Protein AF-A0A7C6PRS3-F1 (afdb_monomer_lite)

pLDDT: mean 72.46, std 15.86, range [36.41, 91.62]

Structure (mmCIF, N/CA/C/O backbone):
data_AF-A0A7C6PRS3-F1
#
_entry.id   AF-A0A7C6PRS3-F1
#
loop_
_atom_site.group_PDB
_atom_site.id
_atom_site.type_symbol
_atom_site.label_atom_id
_atom_site.label_alt_id
_atom_site.label_comp_id
_atom_site.label_asym_id
_atom_site.label_entity_id
_atom_site.label_seq_id
_atom_site.pdbx_PDB_ins_code
_atom_site.Cartn_x
_atom_site.Cartn_y
_atom_site.Cartn_z
_atom_site.occupancy
_atom_site.B_iso_or_equiv
_atom_site.auth_seq_id
_atom_site.auth_comp_id
_atom_site.auth_asym_id
_atom_site.auth_atom_id
_atom_site.pdbx_PDB_model_num
ATOM 1 N N . MET A 1 1 ? -28.295 3.907 22.579 1.00 55.19 1 MET A N 1
ATOM 2 C CA . MET A 1 1 ? -27.871 4.096 21.181 1.00 55.19 1 MET A CA 1
ATOM 3 C C . MET A 1 1 ? -28.814 5.101 20.542 1.00 55.19 1 MET A C 1
ATOM 5 O O . MET A 1 1 ? -30.011 4.837 20.468 1.00 55.19 1 MET A O 1
ATOM 9 N N . SER A 1 2 ? -28.322 6.296 20.231 1.00 81.12 2 SER A N 1
ATOM 10 C CA . SER A 1 2 ? -29.127 7.383 19.663 1.00 81.12 2 SER A CA 1
ATOM 11 C C . SER A 1 2 ? -29.205 7.266 18.136 1.00 81.12 2 SER A C 1
ATOM 13 O O . SER A 1 2 ? -28.305 6.729 17.497 1.00 81.12 2 SER A O 1
ATOM 15 N N . PHE A 1 3 ? -30.274 7.786 17.526 1.00 69.88 3 PHE A N 1
ATOM 16 C CA . PHE A 1 3 ? -30.467 7.785 16.065 1.00 69.88 3 PHE A CA 1
ATOM 17 C C . PHE A 1 3 ? -29.295 8.438 15.299 1.00 69.88 3 PHE A C 1
ATOM 19 O O . PHE A 1 3 ? -28.967 8.033 14.187 1.00 69.88 3 PHE A O 1
ATOM 26 N N . ILE A 1 4 ? -28.618 9.404 15.929 1.00 75.00 4 ILE A N 1
ATOM 27 C CA . ILE A 1 4 ? -27.443 10.090 15.379 1.00 75.00 4 ILE A CA 1
ATOM 28 C C . ILE A 1 4 ? -26.235 9.144 15.286 1.00 75.00 4 ILE A C 1
ATOM 30 O O . ILE A 1 4 ? -25.535 9.155 14.277 1.00 75.00 4 ILE A O 1
ATOM 34 N N . GLU A 1 5 ? -26.016 8.279 16.281 1.00 64.88 5 GLU A N 1
ATOM 35 C CA . GLU A 1 5 ? -24.917 7.297 16.256 1.00 64.88 5 GLU A CA 1
ATOM 36 C C . GLU A 1 5 ? -25.074 6.299 15.104 1.00 64.88 5 GLU A C 1
ATOM 38 O O . GLU A 1 5 ? -24.095 5.958 14.444 1.00 64.88 5 GLU A O 1
ATOM 43 N N . VAL A 1 6 ? -26.309 5.881 14.808 1.00 73.62 6 VAL A N 1
ATOM 44 C CA . VAL A 1 6 ? -26.599 4.950 13.705 1.00 73.62 6 VAL A CA 1
ATOM 45 C C . VAL A 1 6 ? -26.301 5.587 12.345 1.00 73.62 6 VAL A C 1
ATOM 47 O O . VAL A 1 6 ? -25.735 4.936 11.468 1.00 73.62 6 VAL A O 1
ATOM 50 N N . LEU A 1 7 ? -26.629 6.870 12.166 1.00 74.94 7 LEU A N 1
ATOM 51 C CA . LEU A 1 7 ? -26.345 7.592 10.923 1.00 74.94 7 LEU A CA 1
ATOM 52 C C . LEU A 1 7 ? -24.846 7.827 10.709 1.00 74.94 7 LEU A C 1
ATOM 54 O O . LEU A 1 7 ? -24.368 7.689 9.584 1.00 74.94 7 LEU A O 1
ATOM 58 N N . ILE A 1 8 ? -24.098 8.131 11.774 1.00 72.69 8 ILE A N 1
ATOM 59 C CA . ILE A 1 8 ? -22.637 8.272 11.700 1.00 72.69 8 ILE A CA 1
ATOM 60 C C . ILE A 1 8 ? -21.996 6.922 11.367 1.00 72.69 8 ILE A C 1
ATOM 62 O O . ILE A 1 8 ? -21.163 6.855 10.465 1.00 72.69 8 ILE A O 1
ATOM 66 N N . ALA A 1 9 ? -22.429 5.840 12.020 1.00 70.31 9 ALA A N 1
ATOM 67 C CA . ALA A 1 9 ? -21.940 4.496 11.728 1.00 70.31 9 ALA A CA 1
ATOM 68 C C . ALA A 1 9 ? -22.198 4.099 10.263 1.00 70.31 9 ALA A C 1
ATOM 70 O O . ALA A 1 9 ? -21.297 3.594 9.599 1.00 70.31 9 ALA A O 1
ATOM 71 N N . LEU A 1 10 ? -23.387 4.396 9.723 1.00 71.06 10 LEU A N 1
ATOM 72 C CA . LEU A 1 10 ? -23.722 4.139 8.317 1.00 71.06 10 LEU A CA 1
ATOM 73 C C . LEU A 1 10 ? -22.899 4.988 7.338 1.00 71.06 10 LEU A C 1
ATOM 75 O O . LEU A 1 10 ? -22.462 4.475 6.309 1.00 71.06 10 LEU A O 1
ATOM 79 N N . ALA A 1 11 ? -22.660 6.264 7.646 1.00 69.50 11 ALA A N 1
ATOM 80 C CA . ALA A 1 11 ? -21.845 7.139 6.805 1.00 69.50 11 ALA A CA 1
ATOM 81 C C . ALA A 1 11 ? -20.374 6.688 6.769 1.00 69.50 11 ALA A C 1
ATOM 83 O O . ALA A 1 11 ? -19.769 6.640 5.697 1.00 69.50 11 ALA A O 1
ATOM 84 N N . VAL A 1 12 ? -19.817 6.291 7.919 1.00 65.31 12 VAL A N 1
ATOM 85 C CA . VAL A 1 12 ? -18.459 5.733 8.016 1.00 65.31 12 VAL A CA 1
ATOM 86 C C . VAL A 1 12 ? -18.369 4.390 7.292 1.00 65.31 12 VAL A C 1
ATOM 88 O O . VAL A 1 12 ? -17.411 4.165 6.555 1.00 65.31 12 VAL A O 1
ATOM 91 N N . LEU A 1 13 ? -19.386 3.531 7.418 1.00 60.66 13 LEU A N 1
ATOM 92 C CA . LEU A 1 13 ? -19.459 2.268 6.683 1.00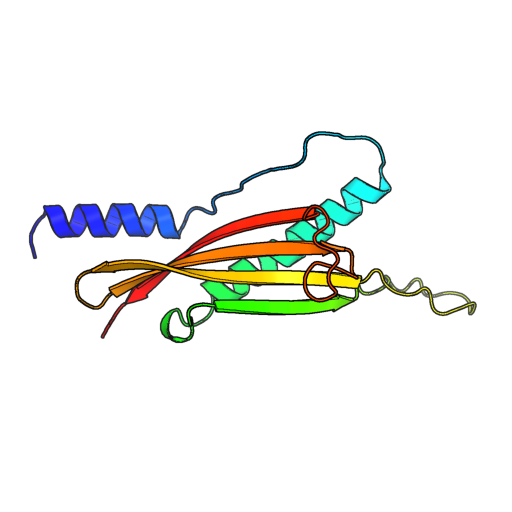 60.66 13 LEU A CA 1
ATOM 93 C C . LEU A 1 13 ? -19.460 2.506 5.163 1.00 60.66 13 LEU A C 1
ATOM 95 O O . LEU A 1 13 ? -18.708 1.860 4.437 1.00 60.66 13 LEU A O 1
ATOM 99 N N . ALA A 1 14 ? -20.237 3.476 4.671 1.00 62.00 14 ALA A N 1
ATOM 100 C CA . ALA A 1 14 ? -20.269 3.827 3.249 1.00 62.00 14 ALA A CA 1
ATOM 101 C C . ALA A 1 14 ? -18.916 4.371 2.733 1.00 62.00 14 ALA A C 1
ATOM 103 O O . ALA A 1 14 ? -18.498 4.058 1.612 1.00 62.00 14 ALA A O 1
ATOM 104 N N . LEU A 1 15 ? -18.201 5.136 3.565 1.00 60.66 15 LEU A N 1
ATOM 105 C CA . LEU A 1 15 ? -16.845 5.627 3.288 1.00 60.66 15 LEU A CA 1
ATOM 106 C C . LEU A 1 15 ? -15.782 4.517 3.326 1.00 60.66 15 LEU A C 1
ATOM 108 O O . LEU A 1 15 ? -14.855 4.545 2.521 1.00 60.66 15 LEU A O 1
ATOM 112 N N . ALA A 1 16 ? -15.927 3.518 4.198 1.00 57.00 16 ALA A N 1
ATOM 113 C CA . ALA A 1 16 ? -15.035 2.357 4.253 1.00 57.00 16 ALA A CA 1
ATOM 114 C C . ALA A 1 16 ? -15.163 1.460 3.011 1.00 57.00 16 ALA A C 1
ATOM 116 O O . ALA A 1 16 ? -14.182 0.880 2.542 1.00 57.00 16 ALA A O 1
ATOM 117 N N . VAL A 1 17 ? -16.363 1.376 2.431 1.00 54.56 17 VAL A N 1
ATOM 118 C CA . VAL A 1 17 ? -16.611 0.532 1.254 1.00 54.56 17 VAL A CA 1
ATOM 119 C C . VAL A 1 17 ? -16.063 1.166 -0.028 1.00 54.56 17 VAL A C 1
ATOM 121 O O . VAL A 1 17 ? -15.576 0.439 -0.901 1.00 54.56 17 VAL A O 1
ATOM 124 N N . THR A 1 18 ? -16.040 2.497 -0.135 1.00 52.31 18 THR A N 1
ATOM 125 C CA . THR A 1 18 ? -15.667 3.192 -1.377 1.00 52.31 18 THR A CA 1
ATOM 126 C C . THR A 1 18 ? -14.154 3.449 -1.452 1.00 52.31 18 THR A C 1
ATOM 128 O O . THR A 1 18 ? -13.635 4.233 -0.658 1.00 52.31 18 THR A O 1
ATOM 131 N N . PRO A 1 19 ? -13.404 2.833 -2.389 1.00 54.00 19 PRO A N 1
ATOM 132 C CA . PRO A 1 19 ? -11.988 3.145 -2.556 1.00 54.00 19 PRO A CA 1
ATOM 133 C C . PRO A 1 19 ? -11.816 4.585 -3.060 1.00 54.00 19 PRO A C 1
ATOM 135 O O . PRO A 1 19 ? -12.405 4.982 -4.068 1.00 54.00 19 PRO A O 1
ATOM 138 N N . LEU A 1 20 ? -10.973 5.366 -2.383 1.00 56.47 20 LEU A N 1
ATOM 139 C CA . LEU A 1 20 ? -10.536 6.677 -2.861 1.00 56.47 20 LEU A CA 1
ATOM 140 C C . LEU A 1 20 ? -9.465 6.453 -3.930 1.00 56.47 20 LEU A C 1
ATOM 142 O O . LEU A 1 20 ? -8.279 6.282 -3.638 1.00 56.47 20 LEU A O 1
ATOM 146 N N . ILE A 1 21 ? -9.895 6.427 -5.191 1.00 51.22 21 ILE A N 1
ATOM 147 C CA . ILE A 1 21 ? -8.990 6.353 -6.340 1.00 51.22 21 ILE A CA 1
ATOM 148 C C . ILE A 1 21 ? -8.446 7.761 -6.601 1.00 51.22 21 ILE A C 1
ATOM 150 O O . ILE A 1 21 ? -9.034 8.554 -7.334 1.00 51.22 21 ILE A O 1
ATOM 154 N N . GLY A 1 22 ? -7.311 8.085 -5.983 1.00 48.66 22 GLY A N 1
ATOM 155 C CA . GLY A 1 22 ? -6.510 9.249 -6.349 1.00 48.66 22 GLY A CA 1
ATOM 156 C C . GLY A 1 22 ? -5.708 8.945 -7.610 1.00 48.66 22 GLY A C 1
ATOM 157 O O . GLY A 1 22 ? -4.572 8.490 -7.523 1.00 48.66 22 GLY A O 1
ATOM 158 N N . LEU A 1 23 ? -6.296 9.160 -8.788 1.00 46.91 23 LEU A N 1
ATOM 159 C CA . LEU A 1 23 ? -5.607 8.971 -10.065 1.00 46.91 23 LEU A CA 1
ATOM 160 C C . LEU A 1 23 ? -4.623 10.131 -10.292 1.00 46.91 23 LEU A C 1
ATOM 162 O O . LEU A 1 23 ? -4.954 11.122 -10.936 1.00 46.91 23 LEU A O 1
ATOM 166 N N . VAL A 1 24 ? -3.418 10.041 -9.726 1.00 48.75 24 VAL A N 1
ATOM 167 C CA . VAL A 1 24 ? -2.322 10.958 -10.064 1.00 48.75 24 VAL A CA 1
ATOM 168 C C . VAL A 1 24 ? -1.511 10.327 -11.187 1.00 48.75 24 VAL A C 1
ATOM 170 O O . VAL A 1 24 ? -0.887 9.287 -11.015 1.00 48.75 24 VAL A O 1
ATOM 173 N N . GLY A 1 25 ? -1.569 10.957 -12.357 1.00 40.09 25 GLY A N 1
ATOM 174 C CA . GLY A 1 25 ? -0.829 10.546 -13.543 1.00 40.09 25 GLY A CA 1
ATOM 175 C C . GLY A 1 25 ? -1.035 11.529 -14.689 1.00 40.09 25 GLY A C 1
ATOM 176 O O . GLY A 1 25 ? -1.626 11.187 -15.711 1.00 40.09 25 GLY A O 1
ATOM 177 N N . SER A 1 26 ? -0.585 12.776 -14.526 1.00 43.97 26 SER A N 1
ATOM 178 C CA . SER A 1 26 ? -0.506 13.722 -15.642 1.00 43.97 26 SER A CA 1
ATOM 179 C C . SER A 1 26 ? 0.677 13.360 -16.545 1.00 43.97 26 SER A C 1
ATOM 181 O O . SER A 1 26 ? 1.826 13.532 -16.148 1.00 43.97 26 SER A O 1
ATOM 183 N N . GLY A 1 27 ? 0.404 12.906 -17.772 1.00 40.06 27 GLY A N 1
ATOM 184 C CA . GLY A 1 27 ? 1.401 12.859 -18.850 1.00 40.06 27 GLY A CA 1
ATOM 185 C C . GLY A 1 27 ? 1.511 11.513 -19.564 1.00 40.06 27 GLY A C 1
ATOM 186 O O . GLY A 1 27 ? 2.404 10.716 -19.293 1.00 40.06 27 GLY A O 1
ATOM 187 N N . VAL A 1 28 ? 0.621 11.276 -20.529 1.00 44.84 28 VAL A N 1
ATOM 188 C CA . VAL A 1 28 ? 0.645 10.103 -21.415 1.00 44.84 28 VAL A CA 1
ATOM 189 C C . VAL A 1 28 ? 1.666 10.317 -22.536 1.00 44.84 28 VAL A C 1
ATOM 191 O O . VAL A 1 28 ? 1.503 11.237 -23.337 1.00 44.84 28 VAL A O 1
ATOM 194 N N . ARG A 1 29 ? 2.683 9.447 -22.629 1.00 45.41 29 ARG A N 1
ATOM 195 C CA . ARG A 1 29 ? 3.396 9.112 -23.881 1.00 45.41 29 ARG A CA 1
ATOM 196 C C . ARG A 1 29 ? 4.248 7.839 -23.702 1.00 45.41 29 ARG A C 1
ATOM 198 O O . ARG A 1 29 ? 5.364 7.900 -23.199 1.00 45.41 29 ARG A O 1
ATOM 205 N N . GLY A 1 30 ? 3.712 6.686 -24.122 1.00 49.34 30 GLY A N 1
ATOM 206 C CA . GLY A 1 30 ? 4.457 5.425 -24.290 1.00 49.34 30 GLY A CA 1
ATOM 207 C C . GLY A 1 30 ? 3.670 4.171 -23.885 1.00 49.34 30 GLY A C 1
ATOM 208 O O . GLY A 1 30 ? 3.306 4.031 -22.721 1.00 49.34 30 GLY A O 1
ATOM 209 N N . ALA A 1 31 ? 3.450 3.241 -24.824 1.00 53.59 31 ALA A N 1
ATOM 210 C CA . ALA A 1 31 ? 2.691 1.998 -24.605 1.00 53.59 31 ALA A CA 1
ATOM 211 C C . ALA A 1 31 ? 3.245 1.138 -23.448 1.00 53.59 31 ALA A C 1
ATOM 213 O O . ALA A 1 31 ? 2.479 0.631 -22.638 1.00 53.59 31 ALA A O 1
ATOM 214 N N . GLY A 1 32 ? 4.572 1.083 -23.275 1.00 59.69 32 GLY A N 1
ATOM 215 C CA . GLY A 1 32 ? 5.195 0.324 -22.182 1.00 59.69 32 GLY A CA 1
ATOM 216 C C . GLY A 1 32 ? 4.939 0.879 -20.773 1.00 59.69 32 GLY A C 1
ATOM 217 O O . GLY A 1 32 ? 5.011 0.127 -19.806 1.00 59.69 32 GLY A O 1
ATOM 218 N N . ARG A 1 33 ? 4.606 2.173 -20.629 1.00 66.19 33 ARG A N 1
ATOM 219 C CA . ARG A 1 33 ? 4.244 2.757 -19.323 1.00 66.19 33 ARG A CA 1
ATOM 220 C C . ARG A 1 33 ? 2.784 2.474 -18.970 1.00 66.19 33 ARG A C 1
ATOM 222 O O . ARG A 1 33 ? 2.472 2.377 -17.792 1.00 66.19 33 ARG A O 1
ATOM 229 N N . ALA A 1 34 ? 1.907 2.308 -19.963 1.00 69.38 34 ALA A N 1
ATOM 230 C CA . ALA A 1 34 ? 0.510 1.949 -19.724 1.00 69.38 34 ALA A CA 1
ATOM 231 C C . ALA A 1 34 ? 0.389 0.532 -19.139 1.00 69.38 34 ALA A C 1
ATOM 233 O O . ALA A 1 34 ? -0.265 0.363 -18.114 1.00 69.38 34 ALA A O 1
ATOM 234 N N . ASP A 1 35 ? 1.100 -0.446 -19.712 1.00 75.06 35 ASP A N 1
ATOM 235 C CA . ASP A 1 35 ? 1.129 -1.827 -19.199 1.00 75.06 35 ASP A CA 1
ATOM 236 C C . ASP A 1 35 ? 1.722 -1.914 -17.790 1.00 75.06 35 ASP A C 1
ATOM 238 O O . ASP A 1 35 ? 1.301 -2.709 -16.952 1.00 75.06 35 ASP A O 1
ATOM 242 N N . GLU A 1 36 ? 2.722 -1.083 -17.518 1.00 76.88 36 GLU A N 1
ATOM 243 C CA . GLU A 1 36 ? 3.355 -1.016 -16.213 1.00 76.88 36 GLU A CA 1
ATOM 244 C C . GLU A 1 36 ? 2.463 -0.365 -15.153 1.00 76.88 36 GLU A C 1
ATOM 246 O O . GLU A 1 36 ? 2.397 -0.857 -14.029 1.00 76.88 36 GLU A O 1
ATOM 251 N N . VAL A 1 37 ? 1.763 0.718 -15.501 1.00 81.31 37 VAL A N 1
ATOM 252 C CA . VAL A 1 37 ? 0.785 1.351 -14.608 1.00 81.31 37 VAL A CA 1
ATOM 253 C C . VAL A 1 37 ? -0.396 0.413 -14.365 1.00 81.31 37 VAL A C 1
ATOM 255 O O . VAL A 1 37 ? -0.865 0.338 -13.233 1.00 81.31 37 VAL A O 1
ATOM 258 N N . ALA A 1 38 ? -0.841 -0.344 -15.373 1.00 82.00 38 ALA A N 1
ATOM 259 C CA . ALA A 1 38 ? -1.877 -1.362 -15.207 1.00 82.00 38 ALA A CA 1
ATOM 260 C C . ALA A 1 38 ? -1.438 -2.440 -14.204 1.00 82.00 38 ALA A C 1
ATOM 262 O O . ALA A 1 38 ? -2.116 -2.650 -13.203 1.00 82.00 38 ALA A O 1
ATOM 263 N N . TYR A 1 39 ? -0.245 -3.014 -14.385 1.00 83.44 39 TYR A N 1
ATOM 264 C CA . TYR A 1 39 ? 0.299 -3.999 -13.447 1.00 83.44 39 TYR A CA 1
ATOM 265 C C . TYR A 1 39 ? 0.485 -3.430 -12.028 1.00 83.44 39 TYR A C 1
ATOM 267 O O . TYR A 1 39 ? 0.135 -4.075 -11.044 1.00 83.44 39 TYR A O 1
ATOM 275 N N . ALA A 1 40 ? 0.996 -2.201 -11.902 1.00 85.19 40 ALA A N 1
ATOM 276 C CA . ALA A 1 40 ? 1.120 -1.524 -10.611 1.00 85.19 40 ALA A CA 1
ATOM 277 C C . ALA A 1 40 ? -0.248 -1.243 -9.962 1.00 85.19 40 ALA A C 1
ATOM 279 O O . ALA A 1 40 ? -0.366 -1.277 -8.738 1.00 85.19 40 ALA A O 1
ATOM 280 N N . THR A 1 41 ? -1.282 -0.988 -10.769 1.00 86.31 41 THR A N 1
ATOM 281 C CA . THR A 1 41 ? -2.660 -0.802 -10.296 1.00 86.31 41 THR A CA 1
ATOM 282 C C . THR A 1 41 ? -3.230 -2.109 -9.769 1.00 86.31 41 THR A C 1
ATOM 284 O O . THR A 1 41 ? -3.826 -2.109 -8.694 1.00 86.31 41 THR A O 1
ATOM 287 N N . ASP A 1 42 ? -3.017 -3.211 -10.486 1.00 87.06 42 ASP A N 1
ATOM 288 C CA . ASP A 1 42 ? -3.472 -4.537 -10.069 1.00 87.06 42 ASP A CA 1
ATOM 289 C C . ASP A 1 42 ? -2.789 -4.967 -8.765 1.00 87.06 42 ASP A C 1
ATOM 291 O O . ASP A 1 42 ? -3.476 -5.371 -7.832 1.00 87.06 42 ASP A O 1
ATOM 295 N N . LEU A 1 43 ? -1.473 -4.746 -8.632 1.00 86.62 43 LEU A N 1
ATOM 296 C CA . LEU A 1 43 ? -0.751 -4.968 -7.372 1.00 86.62 43 LEU A CA 1
ATOM 297 C C . LEU A 1 43 ? -1.312 -4.130 -6.216 1.00 86.62 43 LEU A C 1
ATOM 299 O O . LEU A 1 43 ? -1.500 -4.632 -5.110 1.00 86.62 43 LEU A O 1
ATOM 303 N N . ALA A 1 44 ? -1.578 -2.842 -6.452 1.00 85.38 44 ALA A N 1
ATOM 304 C CA . ALA A 1 44 ? -2.126 -1.968 -5.419 1.00 85.38 44 ALA A CA 1
ATOM 305 C C . ALA A 1 44 ? -3.547 -2.388 -5.001 1.00 85.38 44 ALA A C 1
ATOM 307 O O . ALA A 1 44 ? -3.900 -2.272 -3.826 1.00 85.38 44 ALA A O 1
ATOM 308 N N . ARG A 1 45 ? -4.359 -2.881 -5.945 1.00 86.00 45 ARG A N 1
ATOM 309 C CA . ARG A 1 45 ? -5.688 -3.437 -5.659 1.00 86.00 45 ARG A CA 1
ATOM 310 C C . ARG A 1 45 ? -5.603 -4.733 -4.874 1.00 86.00 45 ARG A C 1
ATOM 312 O O . ARG A 1 45 ? -6.308 -4.842 -3.881 1.00 86.00 45 ARG A O 1
ATOM 319 N N . GLU A 1 46 ? -4.731 -5.655 -5.269 1.00 86.88 46 GLU A N 1
ATOM 320 C CA . GLU A 1 46 ? -4.527 -6.926 -4.567 1.00 86.88 46 GLU A CA 1
ATOM 321 C C . GLU A 1 46 ? -4.147 -6.692 -3.098 1.00 86.88 46 GLU A C 1
ATOM 323 O O . GLU A 1 46 ? -4.713 -7.312 -2.204 1.00 86.88 46 GLU A O 1
ATOM 328 N N . GLU A 1 47 ? -3.257 -5.734 -2.824 1.00 86.62 47 GLU A N 1
ATOM 329 C CA . GLU A 1 47 ? -2.904 -5.343 -1.452 1.00 86.62 47 GLU A CA 1
ATOM 330 C C . GLU A 1 47 ? -4.100 -4.780 -0.680 1.00 86.62 47 GLU A C 1
ATOM 332 O O . GLU A 1 47 ? -4.325 -5.145 0.473 1.00 86.62 47 GLU A O 1
ATOM 337 N N . ILE A 1 48 ? -4.896 -3.907 -1.305 1.00 84.12 48 ILE A N 1
ATOM 338 C CA . ILE A 1 48 ? -6.106 -3.357 -0.680 1.00 84.12 48 ILE A CA 1
ATOM 339 C C . ILE A 1 48 ? -7.134 -4.457 -0.405 1.00 84.12 48 ILE A C 1
ATOM 341 O O . ILE A 1 48 ? -7.748 -4.462 0.660 1.00 84.12 48 ILE A O 1
ATOM 345 N N . GLU A 1 49 ? -7.328 -5.386 -1.336 1.00 85.00 49 GLU A N 1
ATOM 346 C CA . GLU A 1 49 ? -8.242 -6.515 -1.179 1.00 85.00 49 GLU A CA 1
ATOM 347 C C . GLU A 1 49 ? -7.761 -7.473 -0.091 1.00 85.00 49 GLU A C 1
ATOM 349 O O . GLU A 1 49 ? -8.560 -7.878 0.751 1.00 85.00 49 GLU A O 1
ATOM 354 N N . ALA A 1 50 ? -6.463 -7.774 -0.031 1.00 83.25 50 ALA A N 1
ATOM 355 C CA . ALA A 1 50 ? -5.875 -8.576 1.037 1.00 83.25 50 ALA A CA 1
ATOM 356 C C . ALA A 1 50 ? -6.087 -7.928 2.413 1.00 83.25 50 ALA A C 1
ATOM 358 O O . ALA A 1 50 ? -6.399 -8.618 3.380 1.00 83.25 50 ALA A O 1
ATOM 359 N N . ILE A 1 51 ? -5.981 -6.601 2.496 1.00 82.06 51 ILE A N 1
ATOM 360 C CA . ILE A 1 51 ? -6.236 -5.844 3.725 1.00 82.06 51 ILE A CA 1
ATOM 361 C C . ILE A 1 51 ? -7.725 -5.846 4.087 1.00 82.06 51 ILE A C 1
ATOM 363 O O . ILE A 1 51 ? -8.062 -6.015 5.255 1.00 82.06 51 ILE A O 1
ATOM 367 N N . ARG A 1 52 ? -8.619 -5.691 3.103 1.00 76.31 52 ARG A N 1
ATOM 368 C CA . ARG A 1 52 ? -10.076 -5.754 3.316 1.00 76.31 52 ARG A CA 1
ATOM 369 C C . ARG A 1 52 ? -10.549 -7.144 3.741 1.00 76.31 52 ARG A C 1
ATOM 371 O O . ARG A 1 52 ? -11.478 -7.240 4.534 1.00 76.31 52 ARG A O 1
ATOM 378 N N . ASN A 1 53 ? -9.933 -8.192 3.201 1.00 79.00 53 ASN A N 1
ATOM 379 C CA . ASN A 1 53 ? -10.242 -9.584 3.526 1.00 79.00 53 ASN A CA 1
ATOM 380 C C . ASN A 1 53 ? -9.531 -10.064 4.804 1.00 79.00 53 ASN A C 1
ATOM 382 O O . ASN A 1 53 ? -9.905 -11.095 5.362 1.00 79.00 53 ASN A O 1
ATOM 386 N N . GLY A 1 54 ? -8.498 -9.346 5.252 1.00 74.75 54 GLY A N 1
ATOM 387 C CA . GLY A 1 54 ? -7.817 -9.583 6.520 1.00 74.75 54 GLY A CA 1
ATOM 388 C C . GLY A 1 54 ? -8.646 -9.129 7.721 1.00 74.75 54 GLY A C 1
ATOM 389 O O . GLY A 1 54 ? -9.654 -8.432 7.590 1.00 74.75 54 GLY A O 1
ATOM 390 N N . ARG A 1 55 ? -8.217 -9.511 8.928 1.00 66.19 55 ARG A N 1
ATOM 391 C CA . ARG A 1 55 ? -8.815 -8.972 10.152 1.00 66.19 55 ARG A CA 1
ATOM 392 C C . ARG A 1 55 ? -8.301 -7.556 10.364 1.00 66.19 55 ARG A C 1
ATOM 394 O O . ARG A 1 55 ? -7.100 -7.337 10.458 1.00 66.19 55 ARG A O 1
ATOM 401 N N . ALA A 1 56 ? -9.215 -6.597 10.474 1.00 64.19 56 ALA A N 1
ATOM 402 C CA . ALA A 1 56 ? -8.865 -5.202 10.736 1.00 64.19 56 ALA A CA 1
ATOM 403 C C . ALA A 1 56 ? -8.138 -5.011 12.085 1.00 64.19 56 ALA A C 1
ATOM 405 O O . ALA A 1 56 ? -7.398 -4.049 12.248 1.00 64.19 56 ALA A O 1
ATOM 406 N N . GLU A 1 57 ? -8.317 -5.945 13.024 1.00 61.56 57 GLU A N 1
ATOM 407 C CA . GLU A 1 57 ? -7.609 -6.023 14.311 1.00 61.56 57 GLU A CA 1
ATOM 408 C C . GLU A 1 57 ? -6.101 -6.291 14.158 1.00 61.56 57 GLU A C 1
ATOM 410 O O . GLU A 1 57 ? -5.323 -5.917 15.031 1.00 61.56 57 GLU A O 1
ATOM 415 N N . ASP A 1 58 ? -5.676 -6.886 13.037 1.00 71.94 58 ASP A N 1
ATOM 416 C CA . ASP A 1 58 ? -4.263 -7.153 12.744 1.00 71.94 58 ASP A CA 1
ATOM 417 C C . ASP A 1 58 ? -3.553 -5.920 12.144 1.00 71.94 58 ASP A C 1
ATOM 419 O O . ASP A 1 58 ? -2.353 -5.959 11.850 1.00 71.94 58 ASP A O 1
ATOM 423 N N . LEU A 1 59 ? -4.282 -4.816 11.922 1.00 78.62 59 LEU A N 1
ATOM 424 C CA . LEU A 1 59 ? -3.700 -3.568 11.443 1.00 78.62 59 LEU A CA 1
ATOM 425 C C . LEU A 1 59 ? -2.970 -2.853 12.579 1.00 78.62 59 LEU A C 1
ATOM 427 O O . LEU A 1 59 ? -3.550 -2.505 13.603 1.00 78.62 59 LEU A O 1
ATOM 431 N N . ALA A 1 60 ? -1.689 -2.584 12.346 1.00 81.19 60 ALA A N 1
ATOM 432 C CA . ALA A 1 60 ? -0.859 -1.745 13.195 1.00 81.19 60 ALA A CA 1
ATOM 433 C C . ALA A 1 60 ? -0.444 -0.487 12.431 1.00 81.19 60 ALA A C 1
ATOM 435 O O . ALA A 1 60 ? -0.192 -0.538 11.222 1.00 81.19 60 ALA A O 1
ATOM 436 N N . GLU A 1 61 ? -0.350 0.632 13.146 1.00 85.94 61 GLU A N 1
ATOM 437 C CA . GLU A 1 61 ? 0.178 1.873 12.591 1.00 85.94 61 GLU A CA 1
ATOM 438 C C . GLU A 1 61 ? 1.627 1.688 12.125 1.00 85.94 61 GLU A C 1
ATOM 440 O O . GLU A 1 61 ? 2.454 1.084 12.813 1.00 85.94 61 GLU A O 1
ATOM 445 N N . GLY A 1 62 ? 1.938 2.222 10.944 1.00 88.44 62 GLY A N 1
ATOM 446 C CA . GLY A 1 62 ? 3.291 2.218 10.406 1.00 88.44 62 GLY A CA 1
ATOM 447 C C . GLY A 1 62 ? 3.358 1.995 8.902 1.00 88.44 62 GLY A C 1
ATOM 448 O O . GLY A 1 62 ? 2.352 1.957 8.190 1.00 88.44 62 GLY A O 1
ATOM 449 N N . THR A 1 63 ? 4.591 1.840 8.425 1.00 87.69 63 THR A N 1
ATOM 450 C CA . THR A 1 63 ? 4.897 1.643 7.009 1.00 87.69 63 THR A CA 1
ATOM 451 C C . THR A 1 63 ? 5.499 0.263 6.793 1.00 87.69 63 THR A C 1
ATOM 453 O O . THR A 1 63 ? 6.504 -0.092 7.408 1.00 87.69 63 THR A O 1
ATOM 456 N N . VAL A 1 64 ? 4.902 -0.513 5.891 1.00 88.88 64 VAL A N 1
ATOM 457 C CA . VAL A 1 64 ? 5.395 -1.825 5.467 1.00 88.88 64 VAL A CA 1
ATOM 458 C C . VAL A 1 64 ? 5.807 -1.745 4.006 1.00 88.88 64 VAL A C 1
ATOM 460 O O . VAL A 1 64 ? 5.009 -1.360 3.155 1.00 88.88 64 VAL A O 1
ATOM 463 N N . THR A 1 65 ? 7.040 -2.149 3.713 1.00 88.12 65 THR A N 1
ATOM 464 C CA . THR A 1 65 ? 7.576 -2.170 2.350 1.00 88.12 65 THR A CA 1
ATOM 465 C C . THR A 1 65 ? 7.834 -3.600 1.901 1.00 88.12 65 THR A C 1
ATOM 467 O O . THR A 1 65 ? 8.464 -4.382 2.613 1.00 88.12 65 THR A O 1
ATOM 470 N N . ARG A 1 66 ? 7.382 -3.938 0.692 1.00 88.25 66 ARG A N 1
ATOM 471 C CA . ARG A 1 66 ? 7.595 -5.241 0.056 1.00 88.25 66 ARG A CA 1
ATOM 472 C C . ARG A 1 66 ? 8.111 -5.055 -1.364 1.00 88.25 66 ARG A C 1
ATOM 474 O O . ARG A 1 66 ? 7.618 -4.209 -2.099 1.00 88.25 66 ARG A O 1
ATOM 481 N N . VAL A 1 67 ? 9.079 -5.870 -1.775 1.00 87.69 67 VAL A N 1
ATOM 482 C CA . VAL A 1 67 ? 9.573 -5.875 -3.158 1.00 87.69 67 VAL A CA 1
ATOM 483 C C . VAL A 1 67 ? 9.001 -7.082 -3.892 1.00 87.69 67 VAL A C 1
ATOM 485 O O . VAL A 1 67 ? 9.186 -8.215 -3.452 1.00 87.69 67 VAL A O 1
ATOM 488 N N . ILE A 1 68 ? 8.328 -6.839 -5.015 1.00 85.31 68 ILE A N 1
ATOM 489 C CA . ILE A 1 68 ? 7.674 -7.853 -5.847 1.00 85.31 68 ILE A CA 1
ATOM 490 C C . ILE A 1 68 ? 8.351 -7.884 -7.215 1.00 85.31 68 ILE A C 1
ATOM 492 O O . ILE A 1 68 ? 8.599 -6.845 -7.825 1.00 85.31 68 ILE A O 1
ATOM 496 N N . THR A 1 69 ? 8.638 -9.080 -7.716 1.00 83.50 69 THR A N 1
ATOM 497 C CA . THR A 1 69 ? 9.152 -9.279 -9.076 1.00 83.50 69 THR A CA 1
ATOM 498 C C . THR A 1 69 ? 8.000 -9.711 -9.972 1.00 83.50 69 THR A C 1
ATOM 500 O O . THR A 1 69 ? 7.333 -10.698 -9.668 1.00 83.50 69 THR A O 1
ATOM 503 N N . ARG A 1 70 ? 7.762 -8.995 -11.077 1.00 78.12 70 ARG A N 1
ATOM 504 C CA . ARG A 1 70 ? 6.750 -9.384 -12.065 1.00 78.12 70 ARG A CA 1
ATOM 505 C C . ARG A 1 70 ? 7.133 -10.730 -12.685 1.00 78.12 70 ARG A C 1
ATOM 507 O O . ARG A 1 70 ? 8.249 -10.837 -13.205 1.00 78.12 70 ARG A O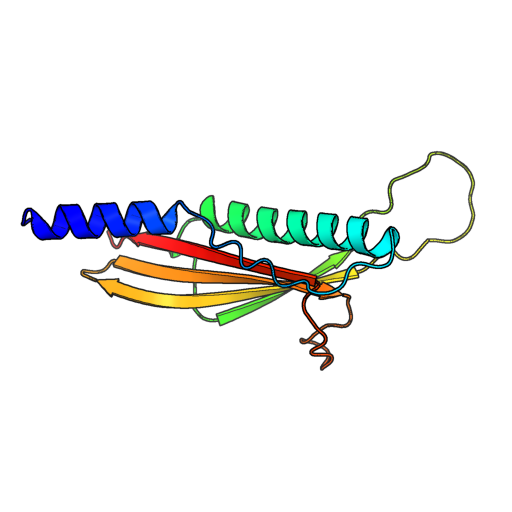 1
ATOM 514 N N . PRO A 1 71 ? 6.239 -11.737 -12.668 1.00 66.25 71 PRO A N 1
ATOM 515 C CA . PRO A 1 71 ? 6.490 -12.982 -13.374 1.00 66.25 71 PRO A CA 1
ATOM 516 C C . PRO A 1 71 ? 6.596 -12.682 -14.870 1.00 66.25 71 PRO A C 1
ATOM 518 O O . PRO A 1 71 ? 5.723 -12.043 -15.461 1.00 66.25 71 PRO A O 1
ATOM 521 N N . VAL A 1 72 ? 7.701 -13.103 -15.480 1.00 65.88 72 VAL A N 1
ATOM 522 C CA . VAL A 1 72 ? 7.880 -13.017 -16.930 1.00 65.88 72 VAL A CA 1
ATOM 523 C C . VAL A 1 72 ? 6.968 -14.083 -17.529 1.00 65.88 72 VAL A C 1
ATOM 525 O O . VAL A 1 72 ? 7.121 -15.259 -17.204 1.00 65.88 72 VAL A O 1
ATOM 528 N N . GLY A 1 73 ? 5.975 -13.684 -18.326 1.00 54.62 73 GLY A N 1
ATOM 529 C CA . GLY A 1 73 ? 5.072 -14.633 -18.977 1.00 54.62 73 GLY A CA 1
ATOM 530 C C . GLY A 1 73 ? 5.882 -15.646 -19.783 1.00 54.62 73 GLY A C 1
ATOM 531 O O . GLY A 1 73 ? 6.633 -15.259 -20.677 1.00 54.62 73 GLY A O 1
ATOM 532 N N . GLY A 1 74 ? 5.774 -16.925 -19.422 1.00 45.09 74 GLY A N 1
ATOM 533 C CA . GLY A 1 74 ? 6.460 -18.016 -20.098 1.00 45.09 74 GLY A CA 1
ATOM 534 C C . GLY A 1 74 ? 5.918 -18.182 -21.511 1.00 45.09 74 GLY A C 1
ATOM 535 O O . GLY A 1 74 ? 4.869 -18.785 -21.706 1.00 45.09 74 GLY A O 1
ATOM 536 N N . GLY A 1 75 ? 6.643 -17.658 -22.494 1.00 41.75 75 GLY A N 1
ATOM 537 C CA . GLY A 1 75 ? 6.613 -18.234 -23.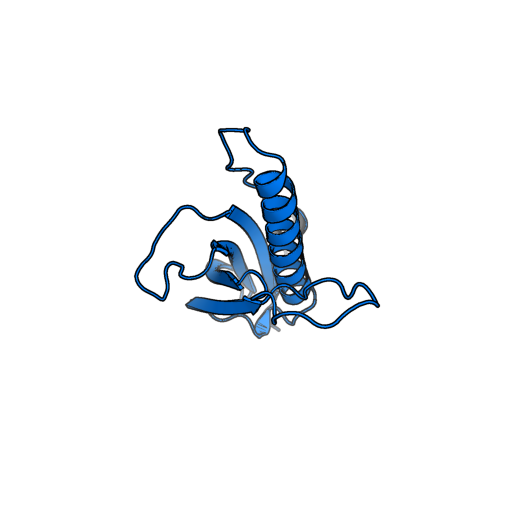827 1.00 41.75 75 GLY A CA 1
ATOM 538 C C . GLY A 1 75 ? 7.371 -19.554 -23.767 1.00 41.75 75 GLY A C 1
ATOM 539 O O . GLY A 1 75 ? 8.577 -19.560 -23.520 1.00 41.75 75 GLY A O 1
ATOM 540 N N . GLU A 1 76 ? 6.674 -20.672 -23.953 1.00 46.41 76 GLU A N 1
ATOM 541 C CA . GLU A 1 76 ? 7.325 -21.923 -24.331 1.00 46.41 76 GLU A CA 1
ATOM 542 C C . GLU A 1 76 ? 8.117 -21.671 -25.617 1.00 46.41 76 GLU A C 1
ATOM 544 O O . GLU A 1 76 ? 7.542 -21.463 -26.683 1.00 46.41 76 GLU A O 1
ATOM 549 N N . GLY A 1 77 ? 9.445 -21.652 -25.523 1.00 39.66 77 GLY A N 1
ATOM 550 C CA . GLY A 1 77 ? 10.291 -21.623 -26.708 1.00 39.66 77 GLY A CA 1
ATOM 551 C C . GLY A 1 77 ? 11.604 -20.884 -26.525 1.00 39.66 77 GLY A C 1
ATOM 552 O O . GLY A 1 77 ? 11.651 -19.662 -26.568 1.00 39.66 77 GLY A O 1
ATOM 553 N N . GLY A 1 78 ? 12.684 -21.662 -26.463 1.00 36.41 78 GLY A N 1
ATOM 554 C CA . GLY A 1 78 ? 14.001 -21.218 -26.915 1.00 36.41 78 GLY A CA 1
ATOM 555 C C . GLY A 1 78 ? 14.852 -20.546 -25.846 1.00 36.41 78 GLY A C 1
ATOM 556 O O . GLY A 1 78 ? 14.605 -19.422 -25.429 1.00 36.41 78 GLY A O 1
ATOM 557 N N . GLY A 1 79 ? 15.901 -21.255 -25.430 1.00 44.06 79 GLY A N 1
ATOM 558 C CA . GLY A 1 79 ? 16.902 -20.750 -24.502 1.00 44.06 79 GLY A CA 1
ATOM 559 C C . GLY A 1 79 ? 17.550 -19.445 -24.964 1.00 44.06 79 GLY A C 1
ATOM 560 O O . GLY A 1 79 ? 17.803 -19.235 -26.146 1.00 44.06 79 GLY A O 1
ATOM 561 N N . GLY A 1 80 ? 17.865 -18.590 -23.994 1.00 36.72 80 GLY A N 1
ATOM 562 C CA . GLY A 1 80 ? 18.603 -17.360 -24.245 1.00 36.72 80 GLY A CA 1
ATOM 563 C C . GLY A 1 80 ? 18.326 -16.290 -23.203 1.00 36.72 80 GLY A C 1
ATOM 564 O O . GLY A 1 80 ? 17.530 -15.400 -23.446 1.00 36.72 80 GLY A O 1
ATOM 565 N N . HIS A 1 81 ? 19.045 -16.370 -22.079 1.00 37.75 81 HIS A N 1
ATOM 566 C CA . HIS A 1 81 ? 19.227 -15.307 -21.078 1.00 37.75 81 HIS A CA 1
ATOM 567 C C . HIS A 1 81 ? 17.987 -15.000 -20.226 1.00 37.75 81 HIS A C 1
ATOM 569 O O . HIS A 1 81 ? 16.960 -14.537 -20.704 1.00 37.75 81 HIS A O 1
ATOM 575 N N . ALA A 1 82 ? 18.113 -15.239 -18.918 1.00 41.66 82 ALA A N 1
ATOM 576 C CA . ALA A 1 82 ? 17.135 -14.842 -17.916 1.00 41.66 82 ALA A CA 1
ATOM 577 C C . ALA A 1 82 ? 16.849 -13.334 -18.029 1.00 41.66 82 ALA A C 1
ATOM 579 O O . ALA A 1 82 ? 17.634 -12.499 -17.577 1.00 41.66 82 ALA A O 1
ATOM 580 N N . LEU A 1 83 ? 15.733 -12.983 -18.669 1.00 43.75 83 LEU A N 1
ATOM 581 C CA . LEU A 1 83 ? 15.196 -11.632 -18.668 1.00 43.75 83 LEU A CA 1
ATOM 582 C C . LEU A 1 83 ? 14.798 -11.316 -17.227 1.00 43.75 83 LEU A C 1
ATOM 584 O O . LEU A 1 83 ? 13.853 -11.892 -16.693 1.00 43.75 83 LEU A O 1
ATOM 588 N N . ASN A 1 84 ? 15.568 -10.433 -16.591 1.00 53.88 84 ASN A N 1
ATOM 589 C CA . ASN A 1 84 ? 15.270 -9.869 -15.281 1.00 53.88 84 ASN A CA 1
ATOM 590 C C . ASN A 1 84 ? 13.817 -9.374 -15.262 1.00 53.88 84 ASN A C 1
ATOM 592 O O . ASN A 1 84 ? 13.500 -8.368 -15.899 1.00 53.88 84 ASN A O 1
ATOM 596 N N . GLY A 1 85 ? 12.935 -10.076 -14.546 1.00 66.06 85 GLY A N 1
ATOM 597 C CA . GLY A 1 85 ? 11.572 -9.606 -14.317 1.00 66.06 85 GLY A CA 1
ATOM 598 C C . GLY A 1 85 ? 11.606 -8.202 -13.713 1.00 66.06 85 GLY A C 1
ATOM 599 O O . GLY A 1 85 ? 12.413 -7.926 -12.821 1.00 66.06 85 GLY A O 1
ATOM 600 N N . ALA A 1 86 ? 10.762 -7.298 -14.216 1.00 78.31 86 ALA A N 1
ATOM 601 C CA . ALA A 1 86 ? 10.649 -5.954 -13.661 1.00 78.31 86 ALA A CA 1
ATOM 602 C C . ALA A 1 86 ? 10.303 -6.045 -12.165 1.00 78.31 86 ALA A C 1
ATOM 604 O O . ALA A 1 86 ? 9.411 -6.801 -11.773 1.00 78.31 86 ALA A O 1
ATOM 605 N N . ARG A 1 87 ? 11.034 -5.306 -11.327 1.00 86.69 87 ARG A N 1
ATOM 606 C CA . ARG A 1 87 ? 10.843 -5.299 -9.874 1.00 86.69 87 ARG A CA 1
ATOM 607 C C . ARG A 1 87 ? 10.116 -4.032 -9.454 1.00 86.69 87 ARG A C 1
ATOM 609 O O . ARG A 1 87 ? 10.435 -2.939 -9.922 1.00 86.69 87 ARG A O 1
ATOM 616 N N . TYR A 1 88 ? 9.185 -4.196 -8.531 1.00 87.44 88 TYR A N 1
ATOM 617 C CA . TYR A 1 88 ? 8.357 -3.136 -7.984 1.00 87.44 88 TYR A CA 1
ATOM 618 C C . TYR A 1 88 ? 8.496 -3.118 -6.474 1.00 87.44 88 TYR A C 1
ATOM 620 O O . TYR A 1 88 ? 8.622 -4.161 -5.835 1.00 87.44 88 TYR A O 1
ATOM 628 N N . GLU A 1 89 ? 8.475 -1.925 -5.909 1.00 90.81 89 GLU A N 1
ATOM 629 C CA . GLU A 1 89 ? 8.435 -1.713 -4.474 1.00 90.81 89 GLU A CA 1
ATOM 630 C C . GLU A 1 89 ? 7.036 -1.239 -4.098 1.00 90.81 89 GLU A C 1
ATOM 632 O O . GLU A 1 89 ? 6.563 -0.210 -4.577 1.00 90.81 89 GLU A O 1
ATOM 637 N N . VAL A 1 90 ? 6.361 -2.025 -3.272 1.00 90.81 90 VAL A N 1
ATOM 638 C CA . VAL A 1 90 ? 5.035 -1.741 -2.744 1.00 90.81 90 VAL A CA 1
ATOM 639 C C . VAL A 1 90 ? 5.208 -1.215 -1.331 1.00 90.81 90 VAL A C 1
ATOM 641 O O . VAL A 1 90 ? 5.758 -1.900 -0.469 1.00 90.81 90 VAL A O 1
ATOM 644 N N . VAL A 1 91 ? 4.745 0.005 -1.103 1.00 90.94 91 VAL A N 1
ATOM 645 C CA . VAL A 1 91 ? 4.784 0.681 0.190 1.00 90.94 91 VAL A CA 1
ATOM 646 C C . VAL A 1 91 ? 3.356 0.813 0.690 1.00 90.94 91 VAL A C 1
ATOM 648 O O . VAL A 1 91 ? 2.525 1.472 0.062 1.00 90.94 91 VAL A O 1
ATOM 651 N N . ARG A 1 92 ? 3.074 0.187 1.827 1.00 91.19 92 ARG A N 1
ATOM 652 C CA . ARG A 1 92 ? 1.806 0.286 2.542 1.00 91.19 92 ARG A CA 1
ATOM 653 C C . ARG A 1 92 ? 1.992 1.170 3.765 1.00 91.19 92 ARG A C 1
ATOM 655 O O . ARG A 1 92 ? 2.757 0.821 4.655 1.00 91.19 92 ARG A O 1
ATOM 662 N N . GLU A 1 93 ? 1.257 2.267 3.822 1.00 91.62 93 GLU A N 1
ATOM 663 C CA . GLU A 1 93 ? 1.183 3.176 4.965 1.00 91.62 93 GLU A CA 1
ATOM 664 C C . GLU A 1 93 ? -0.166 2.953 5.665 1.00 91.62 93 GLU A C 1
ATOM 666 O O . GLU A 1 93 ? -1.220 3.047 5.030 1.00 91.62 93 GLU A O 1
ATOM 671 N N . VAL A 1 94 ? -0.140 2.640 6.958 1.00 89.00 94 VAL A N 1
ATOM 672 C CA . VAL A 1 94 ? -1.331 2.479 7.800 1.00 89.00 94 VAL A CA 1
ATOM 673 C C . VAL A 1 94 ? -1.292 3.549 8.881 1.00 89.00 94 VAL A C 1
ATOM 675 O O . VAL A 1 94 ? -0.307 3.658 9.610 1.00 89.00 94 VAL A O 1
ATOM 678 N N . THR A 1 95 ? -2.356 4.338 8.986 1.00 87.06 95 THR A N 1
ATOM 679 C CA . THR A 1 95 ? -2.482 5.413 9.979 1.00 87.06 95 THR A CA 1
ATOM 680 C C . THR A 1 95 ? -3.856 5.344 10.629 1.00 87.06 95 THR A C 1
ATOM 682 O O . THR A 1 95 ? -4.866 5.195 9.934 1.00 87.06 95 THR A O 1
ATOM 685 N N . ALA A 1 96 ? -3.917 5.463 11.954 1.00 80.88 96 ALA A N 1
ATOM 686 C CA . ALA A 1 96 ? -5.189 5.594 12.654 1.00 80.88 96 ALA A CA 1
ATOM 687 C C . ALA A 1 96 ? -5.825 6.947 12.289 1.00 80.88 96 ALA A C 1
ATOM 689 O O . ALA A 1 96 ? -5.201 7.998 12.424 1.00 80.88 96 ALA A O 1
ATOM 690 N N . SER A 1 97 ? -7.051 6.927 11.764 1.00 73.62 97 SER A N 1
ATOM 691 C CA . SER A 1 97 ? -7.740 8.129 11.281 1.00 73.62 97 SER A CA 1
ATOM 692 C C . SER A 1 97 ? -8.799 8.646 12.252 1.00 73.62 97 SER A C 1
ATOM 694 O O . SER A 1 97 ? -9.037 9.852 12.276 1.00 73.62 97 SER A O 1
ATOM 696 N N . LEU A 1 98 ? -9.481 7.765 12.988 1.00 78.25 98 LEU A N 1
ATOM 697 C CA . LEU A 1 98 ? -10.500 8.143 13.969 1.00 78.25 98 LEU A CA 1
ATOM 698 C C . LEU A 1 98 ? -10.677 7.022 14.994 1.00 78.25 98 LEU A C 1
ATOM 700 O O . LEU A 1 98 ? -10.873 5.874 14.606 1.00 78.25 98 LEU A O 1
ATOM 704 N N . GLU A 1 99 ? -10.679 7.368 16.278 1.00 76.50 99 GLU A N 1
ATOM 705 C CA . GLU A 1 99 ? -11.026 6.455 17.370 1.00 76.50 99 GLU A CA 1
ATOM 706 C C . GLU A 1 99 ? -12.353 6.896 17.998 1.00 76.50 99 GLU A C 1
ATOM 708 O O . GLU A 1 99 ? -12.495 8.041 18.432 1.00 76.50 99 GLU A O 1
ATOM 713 N N . ALA A 1 100 ? -13.348 6.008 18.029 1.00 67.94 100 ALA A N 1
ATOM 714 C CA . ALA A 1 100 ? -14.655 6.286 18.622 1.00 67.94 100 ALA A CA 1
ATOM 715 C C . ALA A 1 100 ? -15.232 5.038 19.305 1.00 67.94 100 ALA A C 1
ATOM 717 O O . ALA A 1 100 ? -15.536 4.034 18.659 1.00 67.94 100 ALA A O 1
ATOM 718 N N . GLY A 1 101 ? -15.412 5.109 20.629 1.00 66.06 101 GLY A N 1
ATOM 719 C CA . GLY A 1 101 ? -16.099 4.070 21.407 1.00 66.06 101 GLY A CA 1
ATOM 720 C C . GLY A 1 101 ? -15.452 2.683 21.328 1.00 66.06 101 GLY A C 1
ATOM 721 O O . GLY A 1 101 ? -16.172 1.699 21.224 1.00 66.06 101 GLY A O 1
ATOM 722 N N . GLY A 1 102 ? -14.116 2.608 21.316 1.00 68.44 102 GLY A N 1
ATOM 723 C CA . GLY A 1 102 ? -13.373 1.347 21.170 1.00 68.44 102 GLY A CA 1
ATOM 724 C C . GLY A 1 102 ? -13.220 0.861 19.727 1.00 68.44 102 GLY A C 1
ATOM 725 O O . GLY A 1 102 ? -12.615 -0.178 19.502 1.00 68.44 102 GLY A O 1
ATOM 726 N N . ASN A 1 103 ? -13.736 1.608 18.748 1.00 71.56 103 ASN A N 1
ATOM 727 C CA . ASN A 1 103 ? -13.561 1.312 17.332 1.00 71.56 103 ASN A CA 1
ATOM 728 C C . ASN A 1 103 ? -12.519 2.241 16.713 1.00 71.56 103 ASN A C 1
ATOM 730 O O . ASN A 1 103 ? -12.534 3.447 16.981 1.00 71.56 103 ASN A O 1
ATOM 734 N N . THR A 1 104 ? -11.686 1.695 15.832 1.00 79.56 104 THR A N 1
ATOM 735 C CA . THR A 1 104 ? -10.647 2.444 15.121 1.00 79.56 104 THR A CA 1
ATOM 736 C C . THR A 1 104 ? -10.907 2.393 13.621 1.00 79.56 104 THR A C 1
ATOM 738 O O . THR A 1 104 ? -10.986 1.326 13.010 1.00 79.56 104 THR A O 1
ATOM 741 N N . LEU A 1 105 ? -11.034 3.568 13.008 1.00 84.06 105 LEU A N 1
ATOM 742 C CA . LEU A 1 105 ? -11.023 3.729 11.561 1.00 84.06 105 LEU A CA 1
ATOM 743 C C . LEU A 1 105 ? -9.576 3.900 11.101 1.00 84.06 105 LEU A C 1
ATOM 745 O O . LEU A 1 105 ? -8.945 4.922 11.370 1.00 84.06 105 LEU A O 1
ATOM 749 N N . TRP A 1 106 ? -9.065 2.919 10.374 1.00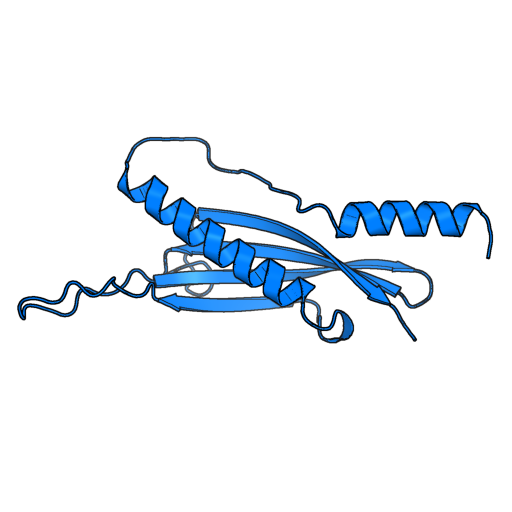 85.62 106 TRP A N 1
ATOM 750 C CA . TRP A 1 106 ? -7.734 2.930 9.786 1.00 85.62 106 TRP A CA 1
ATOM 751 C C . TRP A 1 106 ? -7.778 3.524 8.384 1.00 85.62 106 TRP A C 1
ATOM 753 O O . TRP A 1 106 ? -8.581 3.105 7.550 1.00 85.62 106 TRP A O 1
ATOM 763 N N . LEU A 1 107 ? -6.895 4.476 8.099 1.00 87.88 107 LEU A N 1
ATOM 764 C CA . LEU A 1 107 ? -6.582 4.887 6.737 1.00 87.88 107 LEU A CA 1
ATOM 765 C C . LEU A 1 107 ? -5.391 4.066 6.250 1.00 87.88 107 LEU A C 1
ATOM 767 O O . LEU A 1 107 ? -4.306 4.115 6.825 1.00 87.88 107 LEU A O 1
ATOM 771 N N . VAL A 1 108 ? -5.596 3.349 5.157 1.00 88.12 108 VAL A N 1
ATOM 772 C CA . VAL A 1 108 ? -4.577 2.532 4.511 1.00 88.12 108 VAL A CA 1
ATOM 773 C C . VAL A 1 108 ? -4.279 3.133 3.148 1.00 88.12 108 VAL A C 1
ATOM 775 O O . VAL A 1 108 ? -5.185 3.320 2.332 1.00 88.12 108 VAL A O 1
ATOM 778 N N . ARG A 1 109 ? -3.008 3.424 2.879 1.00 91.19 109 ARG A N 1
ATOM 779 C CA . ARG A 1 109 ? -2.526 3.879 1.573 1.00 91.19 109 ARG A CA 1
ATOM 780 C C . ARG A 1 109 ? -1.516 2.888 1.026 1.00 91.19 109 ARG A C 1
ATOM 782 O O . ARG A 1 109 ? -0.570 2.520 1.711 1.00 91.19 109 ARG A O 1
ATOM 789 N N . VAL A 1 110 ? -1.701 2.483 -0.221 1.00 89.56 110 VAL A N 1
ATOM 790 C CA . VAL A 1 110 ? -0.778 1.615 -0.949 1.00 89.56 110 VAL A CA 1
ATOM 791 C C . VAL A 1 110 ? -0.197 2.406 -2.109 1.00 89.56 110 VAL A C 1
ATOM 793 O O . VAL A 1 110 ? -0.933 2.925 -2.950 1.00 89.56 110 VAL A O 1
ATOM 796 N N . ARG A 1 111 ? 1.129 2.497 -2.156 1.00 90.94 111 ARG A N 1
ATOM 797 C CA . ARG A 1 111 ? 1.879 3.124 -3.242 1.00 90.94 111 ARG A CA 1
ATOM 798 C C . ARG A 1 111 ? 2.796 2.107 -3.890 1.00 90.94 111 ARG A C 1
ATOM 800 O O . ARG A 1 111 ? 3.452 1.334 -3.198 1.00 90.94 111 ARG A O 1
ATOM 807 N N . VAL A 1 112 ? 2.865 2.131 -5.213 1.00 88.69 112 VAL A N 1
ATOM 808 C CA . VAL A 1 112 ? 3.718 1.220 -5.982 1.00 88.69 112 VAL A CA 1
ATOM 809 C C . VAL A 1 112 ? 4.757 2.025 -6.744 1.00 88.69 112 VAL A C 1
ATOM 811 O O . VAL A 1 112 ? 4.422 2.960 -7.469 1.00 88.69 112 VAL A O 1
ATOM 814 N N . TYR A 1 113 ? 6.020 1.653 -6.588 1.00 88.62 113 TYR A N 1
ATOM 815 C CA . TYR A 1 113 ? 7.183 2.291 -7.194 1.00 88.62 113 TYR A CA 1
ATOM 816 C C . TYR A 1 113 ? 7.923 1.294 -8.083 1.00 88.62 113 TYR A C 1
ATOM 818 O O . TYR A 1 113 ? 7.875 0.081 -7.862 1.00 88.62 113 TYR A O 1
ATOM 826 N N . ARG A 1 114 ? 8.671 1.800 -9.067 1.00 87.25 114 ARG A N 1
ATOM 827 C CA . ARG A 1 114 ? 9.718 0.991 -9.705 1.00 87.25 114 ARG A CA 1
ATOM 828 C C . ARG A 1 114 ? 10.834 0.747 -8.694 1.00 87.25 114 ARG A C 1
ATOM 830 O O . ARG A 1 114 ? 11.223 1.672 -7.988 1.00 87.25 114 ARG A O 1
ATOM 837 N N . TYR A 1 115 ? 11.372 -0.467 -8.649 1.00 83.06 115 TYR A N 1
ATOM 838 C CA . TYR A 1 115 ? 12.570 -0.745 -7.864 1.00 83.06 115 TYR A CA 1
ATOM 839 C C . TYR A 1 115 ? 13.831 -0.329 -8.649 1.00 83.06 115 TYR A C 1
ATOM 841 O O . TYR A 1 115 ? 13.912 -0.621 -9.846 1.00 83.06 115 TYR A O 1
ATOM 849 N N . PRO A 1 116 ? 14.846 0.278 -8.010 1.00 82.25 116 PRO A N 1
ATOM 850 C CA . PRO A 1 116 ? 14.907 0.663 -6.596 1.00 82.25 116 PRO A CA 1
ATOM 851 C C . PRO A 1 116 ? 14.001 1.861 -6.286 1.00 82.25 116 PRO A C 1
ATOM 853 O O . PRO A 1 116 ? 14.025 2.847 -7.023 1.00 82.25 116 PRO A O 1
ATOM 856 N N . GLY A 1 117 ? 13.225 1.766 -5.204 1.00 84.88 117 GLY A N 1
ATOM 857 C CA . GLY A 1 117 ? 12.278 2.787 -4.768 1.00 84.88 117 GLY A CA 1
ATOM 858 C C . GLY A 1 117 ? 12.698 3.471 -3.455 1.00 84.88 117 GLY A C 1
ATOM 859 O O . GLY A 1 117 ? 13.892 3.530 -3.131 1.00 84.88 117 GLY A O 1
ATOM 860 N N . PRO A 1 118 ? 11.740 4.040 -2.701 1.00 84.94 118 PRO A N 1
ATOM 861 C CA . PRO A 1 118 ? 12.027 4.930 -1.576 1.00 84.94 118 PRO A CA 1
ATOM 862 C C . PRO A 1 118 ? 12.806 4.269 -0.433 1.00 84.94 118 PRO A C 1
ATOM 864 O O . PRO A 1 118 ? 13.643 4.937 0.174 1.00 84.94 118 PRO A O 1
ATOM 867 N N . SER A 1 119 ? 12.620 2.970 -0.165 1.00 84.69 119 SER A N 1
ATOM 8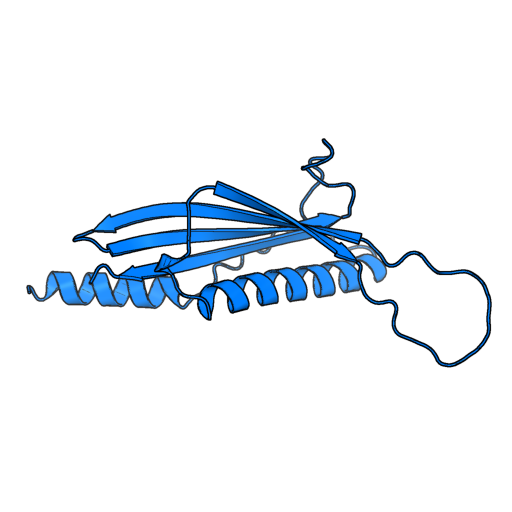68 C CA . SER A 1 119 ? 13.393 2.259 0.871 1.00 84.69 119 SER A CA 1
ATOM 869 C C . SER A 1 119 ? 14.891 2.169 0.574 1.00 84.69 119 SER A C 1
ATOM 871 O O . SER A 1 119 ? 15.682 2.006 1.498 1.00 84.69 119 SER A O 1
ATOM 873 N N . GLN A 1 120 ? 15.289 2.328 -0.691 1.00 83.31 120 GLN A N 1
ATOM 874 C CA . GLN A 1 120 ? 16.687 2.368 -1.127 1.00 83.31 120 GLN A CA 1
ATOM 875 C C . GLN A 1 120 ? 17.205 3.802 -1.322 1.00 83.31 120 GLN A C 1
ATOM 877 O O . GLN A 1 120 ? 18.227 4.014 -1.974 1.00 83.31 120 GLN A O 1
ATOM 882 N N . GLY A 1 121 ? 16.492 4.804 -0.798 1.00 82.94 121 GLY A N 1
ATOM 883 C CA . GLY A 1 121 ? 16.853 6.214 -0.945 1.00 82.94 121 GLY A CA 1
ATOM 884 C C . GLY A 1 121 ? 16.497 6.816 -2.307 1.00 82.94 121 GLY A C 1
ATOM 885 O O . GLY A 1 121 ? 16.977 7.902 -2.625 1.00 82.94 121 GLY A O 1
ATOM 886 N N . ASN A 1 122 ? 15.659 6.147 -3.110 1.00 80.69 122 ASN A N 1
ATOM 887 C CA . ASN A 1 122 ? 15.171 6.666 -4.389 1.00 80.69 122 ASN A CA 1
ATOM 888 C C . ASN A 1 122 ? 13.669 7.012 -4.310 1.00 80.69 122 ASN A C 1
ATOM 890 O O . ASN A 1 122 ? 12.828 6.187 -4.674 1.00 80.69 122 ASN A O 1
ATOM 894 N N . PRO A 1 123 ? 13.292 8.219 -3.851 1.00 69.44 123 PRO A N 1
ATOM 895 C CA . PRO A 1 123 ? 11.900 8.597 -3.600 1.00 69.44 123 PRO A CA 1
ATOM 896 C C . PRO A 1 123 ? 11.136 8.973 -4.880 1.00 69.44 123 PRO A C 1
ATOM 898 O O . PRO A 1 123 ? 10.264 9.836 -4.830 1.00 69.44 123 PRO A O 1
ATOM 901 N N . GLY A 1 124 ? 11.492 8.387 -6.031 1.00 74.50 124 GLY A N 1
ATOM 902 C CA . GLY A 1 124 ? 10.872 8.686 -7.322 1.00 74.50 124 GLY A CA 1
ATOM 903 C C . GLY A 1 124 ? 9.341 8.633 -7.278 1.00 74.50 124 GLY A C 1
ATOM 904 O O . GLY A 1 124 ? 8.747 8.076 -6.360 1.00 74.50 124 GLY A O 1
ATOM 905 N N . GLU A 1 125 ? 8.679 9.216 -8.276 1.00 81.88 125 GLU A N 1
ATOM 906 C CA . GLU A 1 125 ? 7.214 9.263 -8.307 1.00 81.88 125 GLU A CA 1
ATOM 907 C C . GLU A 1 125 ? 6.607 7.848 -8.282 1.00 81.88 125 GLU A C 1
ATOM 909 O O . GLU A 1 125 ? 7.039 6.955 -9.022 1.00 81.88 125 GLU A O 1
ATOM 914 N N . SER A 1 126 ? 5.603 7.640 -7.426 1.00 84.62 126 SER A N 1
ATOM 915 C CA . SER A 1 126 ? 4.851 6.387 -7.408 1.00 84.62 126 SER A CA 1
ATOM 916 C C . SER A 1 126 ? 4.135 6.205 -8.741 1.00 84.62 126 SER A C 1
ATOM 918 O O . SER A 1 126 ? 3.487 7.129 -9.225 1.00 84.62 126 SER A O 1
ATOM 920 N N . LEU A 1 127 ? 4.194 5.000 -9.302 1.00 85.56 127 LEU A N 1
ATOM 921 C CA . LEU A 1 127 ? 3.418 4.631 -10.485 1.00 85.56 127 LEU A CA 1
ATOM 922 C C . LEU A 1 127 ? 1.914 4.698 -10.205 1.00 85.56 127 LEU A C 1
ATOM 924 O O . LEU A 1 127 ? 1.143 5.080 -11.080 1.00 85.56 127 LEU A O 1
ATOM 928 N N . VAL A 1 128 ? 1.515 4.303 -8.993 1.00 87.88 128 VAL A N 1
ATOM 929 C CA . VAL A 1 128 ? 0.128 4.271 -8.521 1.00 87.88 128 VAL A CA 1
ATOM 930 C C . VAL A 1 128 ? 0.098 4.578 -7.026 1.00 87.88 128 VAL A C 1
ATOM 932 O O . VAL A 1 128 ? 0.976 4.136 -6.283 1.00 87.88 128 VAL A O 1
ATOM 935 N N . SER A 1 129 ? -0.941 5.290 -6.586 1.00 90.00 129 SER A N 1
ATOM 936 C CA . SER A 1 129 ? -1.285 5.485 -5.177 1.00 90.00 129 SER A CA 1
ATOM 937 C C . SER A 1 129 ? -2.780 5.239 -4.983 1.00 90.00 129 SER A C 1
ATOM 939 O O . SER A 1 129 ? -3.602 5.947 -5.561 1.00 90.00 129 SER A O 1
ATOM 941 N N . LEU A 1 130 ? -3.142 4.268 -4.149 1.00 88.19 130 LEU A N 1
ATOM 942 C CA . LEU A 1 130 ? -4.527 3.967 -3.787 1.00 88.19 130 LEU A CA 1
ATOM 943 C C . LEU A 1 130 ? -4.724 4.109 -2.278 1.00 88.19 130 LEU A C 1
ATOM 945 O O . LEU A 1 130 ? -3.824 3.805 -1.498 1.00 88.19 130 LEU A O 1
ATOM 949 N N . GLY A 1 131 ? -5.904 4.574 -1.866 1.00 86.00 131 GLY A N 1
ATOM 950 C CA . GLY A 1 131 ? -6.277 4.701 -0.461 1.00 86.00 131 GLY A CA 1
ATOM 951 C C . GLY A 1 131 ? -7.617 4.036 -0.166 1.00 86.00 131 GLY A C 1
ATOM 952 O O . GLY A 1 131 ? -8.557 4.132 -0.958 1.00 86.00 131 GLY A O 1
ATOM 953 N N . THR A 1 132 ? -7.722 3.387 0.989 1.00 84.75 132 THR A N 1
ATOM 954 C CA . THR A 1 132 ? -8.984 2.865 1.521 1.00 84.75 132 THR A CA 1
ATOM 955 C C 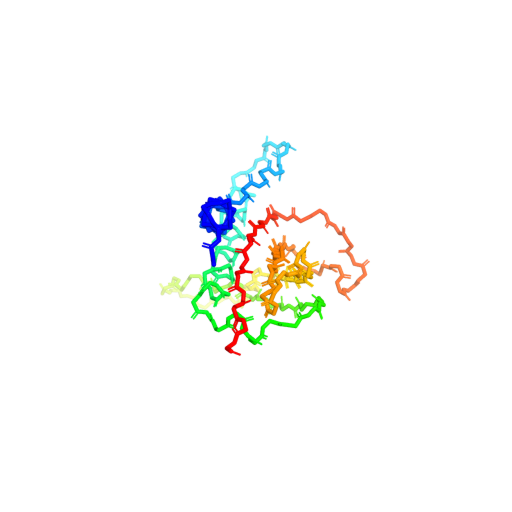. THR A 1 132 ? -9.068 3.122 3.017 1.00 84.75 132 THR A C 1
ATOM 957 O O . THR A 1 132 ? -8.050 3.195 3.703 1.00 84.75 132 THR A O 1
ATOM 960 N N . TYR A 1 133 ? -10.291 3.216 3.524 1.00 83.56 133 TYR A N 1
ATOM 961 C CA . TYR A 1 133 ? -10.544 3.148 4.955 1.00 83.56 133 TYR A CA 1
ATOM 962 C C . TYR A 1 133 ? -10.923 1.718 5.347 1.00 83.56 133 TYR A C 1
ATOM 964 O O . TYR A 1 133 ? -11.593 1.027 4.578 1.00 83.56 133 TYR A O 1
ATOM 972 N N . VAL A 1 134 ? -10.478 1.275 6.520 1.00 82.12 134 VAL A N 1
ATOM 973 C CA . VAL A 1 134 ? -10.785 -0.040 7.095 1.00 82.12 134 VAL A CA 1
ATOM 974 C C . VAL A 1 134 ? -11.246 0.169 8.528 1.00 82.12 134 VAL A C 1
ATOM 976 O O . VAL A 1 134 ? -10.609 0.889 9.289 1.00 82.12 134 VAL A O 1
ATOM 979 N N . TYR A 1 135 ? -12.365 -0.440 8.896 1.00 78.38 135 TYR A N 1
ATOM 980 C CA . TYR A 1 135 ? -12.937 -0.305 10.230 1.00 78.38 135 TYR A CA 1
ATOM 981 C C . TYR A 1 135 ? -12.571 -1.522 11.083 1.00 78.38 135 TYR A C 1
ATOM 983 O O . TYR A 1 135 ? -12.900 -2.646 10.707 1.00 78.38 135 TYR A O 1
ATOM 991 N N . ALA A 1 136 ? -11.910 -1.300 12.219 1.00 72.50 136 ALA A N 1
ATOM 992 C CA . ALA A 1 136 ? -11.692 -2.310 13.250 1.00 72.50 136 ALA A CA 1
ATOM 993 C C . ALA A 1 136 ? -12.643 -2.028 14.417 1.00 72.50 136 ALA A C 1
ATOM 995 O O . ALA A 1 136 ? -12.563 -0.968 15.042 1.00 72.50 136 ALA A O 1
ATOM 996 N N . GLY A 1 137 ? -13.576 -2.947 14.672 1.00 59.31 137 GLY A N 1
ATOM 997 C CA . GLY A 1 137 ? -14.494 -2.838 15.799 1.00 59.31 137 GLY A CA 1
ATOM 998 C C . GLY A 1 137 ? -13.887 -3.429 17.066 1.00 59.31 137 GLY A C 1
ATOM 999 O O . GLY A 1 137 ? -13.367 -4.539 17.019 1.00 59.31 137 GLY A O 1
ATOM 1000 N N . GLY A 1 138 ? -13.949 -2.704 18.181 1.00 54.09 138 GLY A N 1
ATOM 1001 C CA . GLY A 1 138 ? -13.636 -3.259 19.498 1.00 54.09 138 GLY A CA 1
ATOM 1002 C C . GLY A 1 138 ? -14.789 -4.137 19.978 1.00 54.09 138 GLY A C 1
ATOM 1003 O O . GLY A 1 138 ? -15.945 -3.712 19.914 1.00 54.09 138 GLY A O 1
ATOM 1004 N N . VAL A 1 139 ? -14.472 -5.360 20.409 1.00 45.66 139 VAL A N 1
ATOM 1005 C CA . VAL A 1 139 ? -15.416 -6.301 21.040 1.00 45.66 139 VAL A CA 1
ATOM 1006 C C . VAL A 1 139 ? -15.802 -5.821 22.435 1.00 45.66 139 VAL A C 1
ATOM 1008 O O . VAL A 1 139 ? -14.889 -5.380 23.170 1.00 45.66 139 VAL A O 1
#

Foldseek 3Di:
DDPVVVVVVVVVVVQQVDKPFPPPDPDDDDPVLVVVLVVQVVVQVVVVVCCQPDAVVPDDADKDKDKDFDDDPDDPDDDDDDDGGFIKIKIKGWDFDDDDPQKTKIKIKIFIGGPVDVVVVHPDDTSGIIIGIDIHHGD

Radius of gyration: 18.66 Å; chains: 1; bounding box: 50×36×48 Å

Sequence (139 aa):
MSFIEVLIALAVLALAVTPLIGLVGSGVRGAGRADEVAYATDLAREEIEAIRNGRAEDLAEGTVTRVITRPVGGGEGGGGHALNGARYEVVREVTASLEAGGNTLWLVRVRVYRYPGPSQGNPGESLVSLGTYVYAGGV

Secondary structure (DSSP, 8-state):
--HHHHHHHHHHHHHHHS-B----------HHHHHHHHHHHHHHHHHHHHHHHS-GGG--SEEEEEEEEPPPP--S--------PPEEEEEEEEEEEEEETTEEEEEEEEEEEESS-GGGT--PPPSEEEEEEEEE---